Protein AF-A0A9P6ZP71-F1 (afdb_monomer)

Solvent-accessible surface area (backbone atoms only — not comparable to full-atom values): 3221 Å² total; per-residue (Å²): 125,76,42,74,40,60,85,86,25,57,49,86,84,41,77,40,71,52,71,46,96,91,29,39,32,35,29,38,46,61,68,60,45,27,76,74,29,71,67,47,38,55,60,71,68,50,87,73,78,83,75,136

Mean predicted aligned error: 4.03 Å

Secondary structure (DSSP, 8-state):
--EE--TTSB-TT--EEEE-TTSEEEEE-HHHHHHH-HHHHHHHTSPPPPP-

Foldseek 3Di:
DAAEDDPPQNDPPQPDWDADPVRYTGRHHLVVVVVVDVVSVVVVPDDDDPDD

Nearest PDB structures (foldseek):
  6gq1-assembly1_W  TM=3.733E-01  e=4.224E+00  Saccharomyces cerevisiae S288C
  8eui-assembly1_u  TM=3.676E-01  e=7.336E+00  Schizosaccharomyces pombe

Organism: NCBI:txid48579

Radius of gyration: 12.29 Å; Cα contacts (8 Å, |Δi|>4): 62; chains: 1; bounding box: 32×21×31 Å

InterPro domains:
  IPR000210 BTB/POZ domain [PF00651] (13-45)
  IPR000210 BTB/POZ domain [PS50097] (14-45)

Sequence (52 aa):
MATCASAPFAHANADVILLSTDGVEFRVFTFFLSLASPFFESLFSLPQAPGP

Structure (mmCIF, N/CA/C/O backbone):
data_AF-A0A9P6ZP71-F1
#
_entry.id   AF-A0A9P6ZP71-F1
#
loop_
_atom_site.group_PDB
_atom_site.id
_atom_site.type_symbol
_atom_site.label_atom_id
_atom_site.label_alt_id
_atom_site.label_comp_id
_atom_site.label_asym_id
_atom_site.label_entity_id
_atom_site.label_seq_id
_atom_site.pdbx_PDB_ins_code
_atom_site.Cartn_x
_atom_site.Cartn_y
_atom_site.Cartn_z
_atom_site.occupancy
_atom_site.B_iso_or_equiv
_atom_site.auth_seq_id
_atom_site.auth_comp_id
_atom_site.auth_asym_id
_atom_site.auth_atom_id
_atom_site.pdbx_PDB_model_num
ATOM 1 N N . MET A 1 1 ? 1.334 5.507 -20.611 1.00 69.94 1 MET A N 1
ATOM 2 C CA . MET A 1 1 ? 1.615 4.102 -20.247 1.00 69.94 1 MET A CA 1
ATOM 3 C C . MET A 1 1 ? 2.124 4.125 -18.825 1.00 69.94 1 MET A C 1
ATOM 5 O O . MET A 1 1 ? 3.002 4.935 -18.563 1.00 69.94 1 MET A O 1
ATOM 9 N N . ALA A 1 2 ? 1.529 3.347 -17.922 1.00 77.81 2 ALA A N 1
ATOM 10 C CA . ALA A 1 2 ? 2.006 3.295 -16.547 1.00 77.81 2 ALA A CA 1
ATOM 11 C C . ALA A 1 2 ? 3.280 2.438 -16.472 1.00 77.81 2 ALA A C 1
ATOM 13 O O . ALA A 1 2 ? 3.379 1.423 -17.165 1.00 77.81 2 ALA A O 1
ATOM 14 N N . THR A 1 3 ? 4.261 2.872 -15.685 1.00 92.69 3 THR A N 1
ATOM 15 C CA . THR A 1 3 ? 5.550 2.190 -15.516 1.00 92.69 3 THR A CA 1
ATOM 16 C C . THR A 1 3 ? 5.672 1.738 -14.069 1.00 92.69 3 THR A C 1
ATOM 18 O O . THR A 1 3 ? 5.534 2.551 -13.162 1.00 92.69 3 THR A O 1
ATOM 21 N N . CYS A 1 4 ? 5.937 0.457 -13.820 1.00 94.12 4 CYS A N 1
ATOM 22 C CA . CYS A 1 4 ? 6.165 -0.009 -12.453 1.00 94.12 4 CYS A CA 1
ATOM 23 C C . CYS A 1 4 ? 7.496 0.534 -11.911 1.00 94.12 4 CYS A C 1
ATOM 25 O O . CYS A 1 4 ? 8.524 0.447 -12.588 1.00 94.12 4 CYS A O 1
ATOM 27 N N . ALA A 1 5 ? 7.491 1.057 -10.683 1.00 95.38 5 ALA A N 1
ATOM 28 C CA . ALA A 1 5 ? 8.721 1.435 -9.997 1.00 95.38 5 ALA A CA 1
ATOM 29 C C . ALA A 1 5 ? 9.595 0.197 -9.716 1.00 95.38 5 ALA A C 1
ATOM 31 O O . ALA A 1 5 ? 9.101 -0.925 -9.599 1.00 95.38 5 ALA A O 1
ATOM 32 N N . SER A 1 6 ? 10.908 0.399 -9.604 1.00 92.75 6 SER A N 1
ATOM 33 C CA . SER A 1 6 ? 11.858 -0.648 -9.215 1.00 92.75 6 SER A CA 1
ATOM 34 C C . SER A 1 6 ? 11.818 -0.914 -7.702 1.00 92.75 6 SER A C 1
ATOM 36 O O . SER A 1 6 ? 11.034 -0.320 -6.957 1.00 92.75 6 SER A O 1
ATOM 38 N N . ALA A 1 7 ? 12.657 -1.841 -7.225 1.00 91.25 7 ALA A N 1
ATOM 39 C CA . ALA A 1 7 ? 12.815 -2.078 -5.793 1.00 91.25 7 ALA A CA 1
ATOM 40 C C . ALA A 1 7 ? 13.106 -0.753 -5.049 1.00 91.25 7 ALA A C 1
ATOM 42 O O . ALA A 1 7 ? 13.927 0.036 -5.521 1.00 91.25 7 ALA A O 1
ATOM 43 N N . PRO A 1 8 ? 12.459 -0.501 -3.897 1.00 91.62 8 PRO A N 1
ATOM 44 C CA . PRO A 1 8 ? 11.686 -1.454 -3.091 1.00 91.62 8 PRO A CA 1
ATOM 45 C C . PRO A 1 8 ? 10.182 -1.563 -3.429 1.00 91.62 8 PRO A C 1
ATOM 47 O O . PRO A 1 8 ? 9.486 -2.352 -2.796 1.00 91.62 8 PRO A O 1
ATOM 50 N N . PHE A 1 9 ? 9.667 -0.839 -4.427 1.00 95.12 9 PHE A N 1
ATOM 51 C CA . PHE A 1 9 ? 8.222 -0.660 -4.667 1.00 95.12 9 PHE A CA 1
ATOM 52 C C . PHE A 1 9 ? 7.653 -1.535 -5.797 1.00 95.12 9 PHE A C 1
ATOM 54 O O . PHE 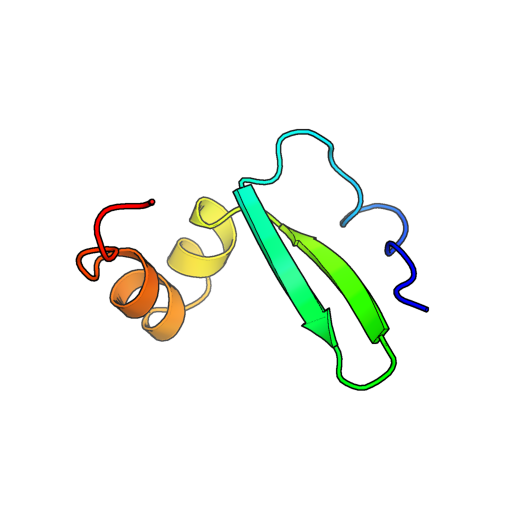A 1 9 ? 6.715 -1.144 -6.491 1.00 95.12 9 PHE A O 1
ATOM 61 N N . ALA A 1 10 ? 8.231 -2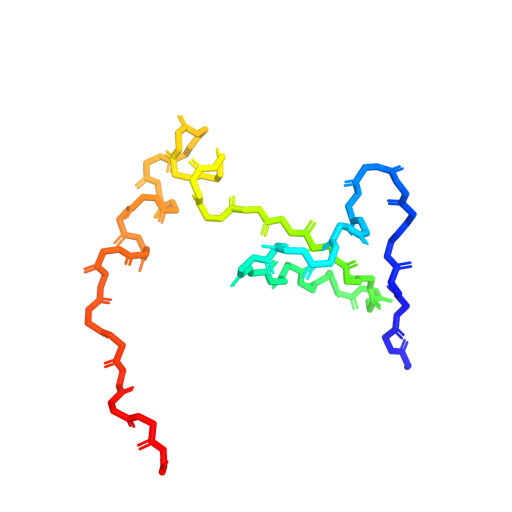.724 -5.983 1.00 94.81 10 ALA A N 1
ATOM 62 C CA . ALA A 1 10 ? 7.877 -3.679 -7.040 1.00 94.81 10 ALA A CA 1
ATOM 63 C C . ALA A 1 10 ? 7.387 -5.033 -6.494 1.00 94.81 10 ALA A C 1
ATOM 65 O O . ALA A 1 10 ? 7.340 -6.024 -7.222 1.00 94.81 10 ALA A O 1
ATOM 66 N N . HIS A 1 11 ? 7.091 -5.121 -5.194 1.00 95.12 11 HIS A N 1
ATOM 67 C CA . HIS A 1 11 ? 6.821 -6.403 -4.548 1.00 95.12 11 HIS A CA 1
ATOM 68 C C . HIS A 1 11 ? 5.459 -6.976 -4.972 1.00 95.12 11 HIS A C 1
ATOM 70 O O . HIS A 1 11 ? 4.452 -6.271 -4.966 1.00 95.12 11 HIS A O 1
ATOM 76 N N . ALA A 1 12 ? 5.416 -8.264 -5.331 1.00 93.81 12 ALA A N 1
ATOM 77 C CA . ALA A 1 12 ? 4.216 -8.896 -5.892 1.00 93.81 12 ALA A CA 1
ATOM 78 C C . ALA A 1 12 ? 3.052 -9.013 -4.891 1.00 93.81 12 ALA A C 1
ATOM 80 O O . ALA A 1 12 ? 1.902 -9.029 -5.311 1.00 93.81 12 ALA A O 1
ATOM 81 N N . ASN A 1 13 ? 3.356 -9.061 -3.590 1.00 95.00 13 ASN A N 1
ATOM 82 C CA . ASN A 1 13 ? 2.358 -9.193 -2.523 1.00 95.00 13 ASN A CA 1
ATOM 83 C C . ASN A 1 13 ? 1.822 -7.849 -2.004 1.00 95.00 13 ASN A C 1
ATOM 85 O O . ASN A 1 13 ? 1.056 -7.845 -1.046 1.00 95.00 13 ASN A O 1
ATOM 89 N N . ALA A 1 14 ? 2.259 -6.724 -2.573 1.00 96.31 14 ALA A N 1
ATOM 90 C CA . ALA A 1 14 ? 1.703 -5.419 -2.241 1.00 96.31 14 ALA A CA 1
ATOM 91 C C . ALA A 1 14 ? 0.188 -5.392 -2.503 1.00 96.31 14 ALA A C 1
ATOM 93 O O . ALA A 1 14 ? -0.288 -5.951 -3.491 1.00 96.31 14 ALA A O 1
ATOM 94 N N . ASP A 1 15 ? -0.552 -4.724 -1.627 1.00 95.81 15 ASP A N 1
ATOM 95 C CA . ASP A 1 15 ? -2.019 -4.705 -1.607 1.00 95.81 15 ASP A CA 1
ATOM 96 C C . ASP A 1 15 ? -2.602 -3.363 -2.083 1.00 95.81 15 ASP A C 1
ATOM 98 O O . ASP A 1 15 ? -3.812 -3.249 -2.272 1.00 95.81 15 ASP A O 1
ATOM 102 N N . VAL A 1 16 ? -1.755 -2.359 -2.336 1.00 95.25 16 VAL A N 1
ATOM 103 C CA . VAL A 1 16 ? -2.164 -1.076 -2.910 1.00 95.25 16 VAL A CA 1
ATOM 104 C C . VAL A 1 16 ? -1.110 -0.523 -3.874 1.00 95.25 16 VAL A C 1
ATOM 106 O O . VAL A 1 16 ? 0.097 -0.728 -3.718 1.00 95.25 16 VAL A O 1
ATOM 109 N N . ILE A 1 17 ? -1.579 0.198 -4.896 1.00 95.94 17 ILE A N 1
ATOM 110 C CA . ILE A 1 17 ? -0.738 0.921 -5.854 1.00 95.94 17 ILE A CA 1
ATOM 111 C C . ILE A 1 17 ? -0.954 2.417 -5.651 1.00 95.94 17 ILE A C 1
ATOM 113 O O . ILE A 1 17 ? -2.072 2.911 -5.791 1.00 95.94 17 ILE A O 1
ATOM 117 N N . LEU A 1 18 ? 0.123 3.146 -5.367 1.00 95.50 18 LEU A N 1
ATOM 118 C CA . LEU A 1 18 ? 0.136 4.598 -5.504 1.00 95.50 18 LEU A CA 1
ATOM 119 C C . LEU A 1 18 ? 0.584 4.927 -6.928 1.00 95.50 18 LEU A C 1
ATOM 121 O O . LEU A 1 18 ? 1.713 4.623 -7.304 1.00 95.50 18 LEU A O 1
ATOM 125 N N . LEU A 1 19 ? -0.308 5.516 -7.722 1.00 95.81 19 LEU A N 1
ATOM 126 C CA . LEU A 1 19 ? 0.002 5.972 -9.074 1.00 95.81 19 LEU A CA 1
ATOM 127 C C . LEU A 1 19 ? 0.370 7.456 -9.030 1.00 95.81 19 LEU A C 1
ATOM 129 O O . LEU A 1 19 ? -0.452 8.293 -8.652 1.00 95.81 19 LEU A O 1
ATOM 133 N N . SER A 1 20 ? 1.598 7.784 -9.414 1.00 95.62 20 SER A N 1
ATOM 134 C CA . SER A 1 20 ? 2.026 9.172 -9.554 1.00 95.62 20 SER A CA 1
ATOM 135 C C . SER A 1 20 ? 1.461 9.809 -10.825 1.00 95.62 20 SER A C 1
ATOM 137 O O . SER A 1 20 ? 1.033 9.137 -11.765 1.00 95.62 20 SER A O 1
ATOM 139 N N . THR A 1 21 ? 1.468 11.139 -10.874 1.00 96.69 21 THR A N 1
ATOM 140 C CA . THR A 1 21 ? 0.913 11.908 -11.999 1.00 96.69 21 THR A CA 1
ATOM 141 C C . THR A 1 21 ? 1.706 11.753 -13.298 1.00 96.69 21 THR A C 1
ATOM 143 O O . THR A 1 21 ? 1.141 11.913 -14.376 1.00 96.69 21 THR A O 1
ATOM 146 N N . ASP A 1 22 ? 2.989 11.404 -13.216 1.00 95.12 22 ASP A N 1
ATOM 147 C CA . ASP A 1 22 ? 3.852 11.040 -14.345 1.00 95.12 22 ASP A CA 1
ATOM 148 C C . ASP A 1 22 ? 3.711 9.563 -14.762 1.00 95.12 22 ASP A C 1
ATOM 150 O O . ASP A 1 22 ? 4.368 9.112 -15.699 1.00 95.12 22 ASP A O 1
ATOM 154 N N . GLY A 1 23 ? 2.804 8.819 -14.123 1.00 95.25 23 GLY A N 1
ATOM 155 C CA . GLY A 1 23 ? 2.446 7.461 -14.513 1.00 95.25 23 GLY A CA 1
ATOM 156 C C . GLY A 1 23 ? 3.358 6.381 -13.938 1.00 95.25 23 GLY A C 1
ATOM 157 O O . GLY A 1 23 ? 3.479 5.321 -14.550 1.00 95.25 23 GLY A O 1
ATOM 158 N N . VAL A 1 24 ? 4.002 6.614 -12.794 1.00 96.38 24 VAL A N 1
ATOM 159 C CA . VAL A 1 24 ? 4.781 5.586 -12.093 1.00 96.38 24 VAL A CA 1
ATOM 160 C C . VAL A 1 24 ? 3.911 4.897 -11.043 1.00 96.38 24 VAL A C 1
ATOM 162 O O . VAL A 1 24 ? 3.286 5.538 -10.201 1.00 96.38 24 VAL A O 1
ATOM 165 N N . GLU A 1 25 ? 3.869 3.569 -11.093 1.00 97.31 25 GLU A N 1
ATOM 166 C CA . GLU A 1 25 ? 3.151 2.728 -10.138 1.00 97.31 25 GLU A CA 1
ATOM 167 C C . GLU A 1 25 ? 4.081 2.280 -9.013 1.00 97.31 25 GLU A C 1
ATOM 169 O O . GLU A 1 25 ? 5.020 1.511 -9.238 1.00 97.31 25 GLU A O 1
ATOM 174 N N . PHE A 1 26 ? 3.780 2.698 -7.787 1.00 96.94 26 PHE A N 1
ATOM 175 C CA . PHE A 1 26 ? 4.468 2.259 -6.580 1.00 96.94 26 PHE A CA 1
AT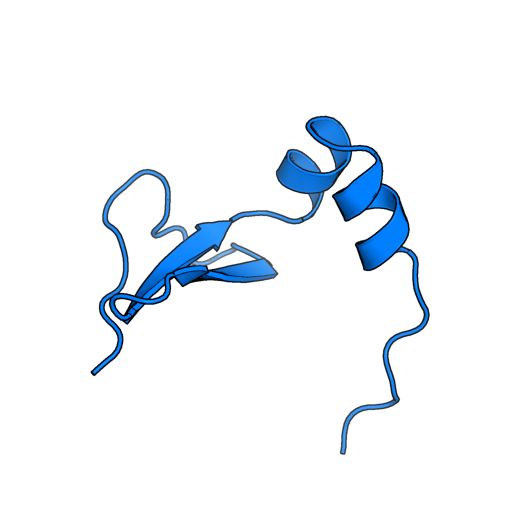OM 176 C C . PHE A 1 26 ? 3.619 1.211 -5.865 1.00 96.94 26 PHE A C 1
ATOM 178 O O . PHE A 1 26 ? 2.577 1.529 -5.290 1.00 96.94 26 PHE A O 1
ATOM 185 N N . ARG A 1 27 ? 4.070 -0.045 -5.892 1.00 97.00 27 ARG A N 1
ATOM 186 C CA . ARG A 1 27 ? 3.420 -1.152 -5.186 1.00 97.00 27 ARG A CA 1
ATOM 187 C C . ARG A 1 27 ? 3.859 -1.139 -3.727 1.00 97.00 27 ARG A C 1
ATOM 189 O O . ARG A 1 27 ? 5.032 -1.374 -3.430 1.00 97.00 27 ARG A O 1
ATOM 196 N N . VA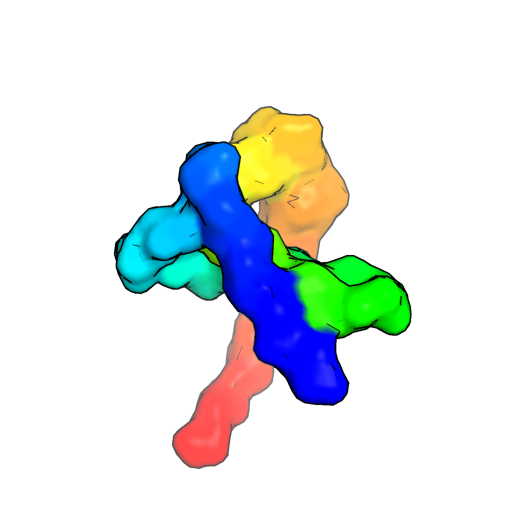L A 1 28 ? 2.929 -0.847 -2.826 1.00 96.69 28 VAL A N 1
ATOM 197 C CA . VAL A 1 28 ? 3.182 -0.690 -1.387 1.00 96.69 28 VAL A CA 1
ATOM 198 C C . VAL A 1 28 ? 2.175 -1.488 -0.564 1.00 96.69 28 VAL A C 1
ATOM 200 O O . VAL A 1 28 ? 1.183 -1.983 -1.090 1.00 96.69 28 VAL A O 1
ATOM 203 N N . PHE A 1 29 ? 2.456 -1.637 0.731 1.00 97.00 29 PHE A N 1
ATOM 204 C CA . PHE A 1 29 ? 1.542 -2.290 1.661 1.00 97.00 29 PHE A CA 1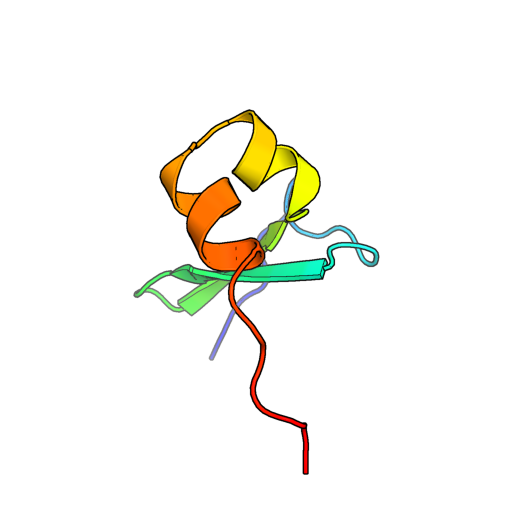
ATOM 205 C C . PHE A 1 29 ? 0.744 -1.250 2.449 1.00 97.00 29 PHE A C 1
ATOM 207 O O . PHE A 1 29 ? 1.338 -0.357 3.068 1.00 97.00 29 PHE A O 1
ATOM 214 N N . THR A 1 30 ? -0.577 -1.405 2.499 1.00 96.12 30 THR A N 1
ATOM 215 C CA . THR A 1 30 ? -1.492 -0.596 3.313 1.00 96.12 30 THR A CA 1
ATOM 216 C C . THR A 1 30 ? -1.069 -0.591 4.779 1.00 96.12 30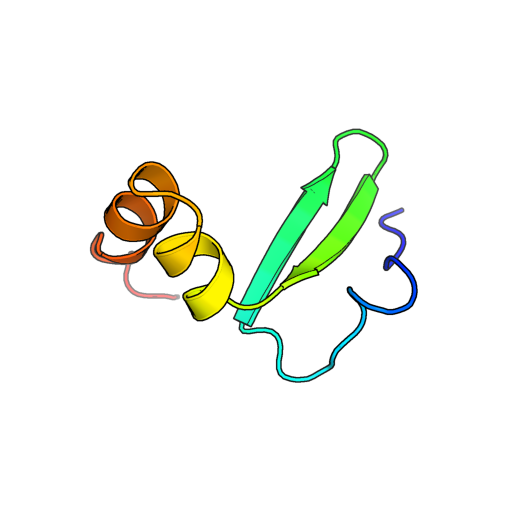 THR A C 1
ATOM 218 O O . THR A 1 30 ? -1.154 0.450 5.426 1.00 96.12 30 THR A O 1
ATOM 221 N N . PHE A 1 31 ? -0.517 -1.702 5.283 1.00 96.88 31 PHE A N 1
ATOM 222 C CA . PHE A 1 31 ? 0.042 -1.809 6.633 1.00 96.88 31 PHE A CA 1
ATOM 223 C C . PHE A 1 31 ? 1.115 -0.747 6.916 1.00 96.88 31 PHE A C 1
ATOM 225 O O . PHE A 1 31 ? 1.015 -0.015 7.900 1.00 96.88 31 PHE A O 1
ATOM 232 N N . PHE A 1 32 ? 2.120 -0.613 6.040 1.00 96.50 32 PHE A N 1
ATOM 233 C CA . PHE A 1 32 ? 3.186 0.376 6.229 1.00 96.50 32 PHE A CA 1
ATOM 234 C C . PHE A 1 32 ? 2.674 1.806 6.061 1.00 96.50 32 PHE A C 1
ATOM 236 O O . PHE A 1 32 ? 3.075 2.685 6.821 1.00 96.50 32 PHE A O 1
ATOM 243 N N . LEU A 1 33 ? 1.775 2.044 5.100 1.00 96.56 33 LEU A N 1
ATOM 244 C CA . LEU A 1 33 ? 1.173 3.364 4.912 1.00 96.56 33 LEU A CA 1
ATOM 245 C C . LEU A 1 33 ? 0.316 3.787 6.111 1.00 96.56 33 LEU A C 1
ATOM 247 O O . LEU A 1 33 ? 0.399 4.940 6.522 1.00 96.56 33 LEU A O 1
ATOM 251 N N . SER A 1 34 ? -0.453 2.862 6.690 1.00 97.50 34 SER A N 1
ATOM 252 C CA . SER A 1 34 ? -1.263 3.114 7.888 1.00 97.50 34 SER A CA 1
ATOM 253 C C . SER A 1 34 ? -0.376 3.413 9.091 1.00 97.50 34 SER A C 1
ATOM 255 O O . SER A 1 34 ? -0.586 4.405 9.778 1.00 97.50 34 SER A O 1
ATOM 257 N N . LEU A 1 35 ? 0.679 2.612 9.296 1.00 97.62 35 LEU A N 1
ATOM 258 C CA . LEU A 1 35 ? 1.638 2.825 10.382 1.00 97.62 35 LEU A CA 1
ATOM 259 C C . LEU A 1 35 ? 2.344 4.187 10.274 1.00 97.62 35 LEU A C 1
ATOM 261 O O . LEU A 1 35 ? 2.625 4.823 11.286 1.00 97.62 35 LEU A O 1
ATOM 265 N N . ALA A 1 36 ? 2.648 4.629 9.052 1.00 97.69 36 ALA A N 1
ATOM 266 C CA . ALA A 1 36 ? 3.363 5.876 8.800 1.00 97.69 36 ALA A CA 1
ATOM 267 C C . ALA A 1 36 ? 2.454 7.118 8.735 1.00 97.69 36 ALA A C 1
ATOM 269 O O . ALA A 1 36 ? 2.964 8.238 8.795 1.00 97.69 36 ALA A O 1
ATOM 270 N N . SER A 1 37 ? 1.138 6.957 8.561 1.00 97.62 37 SER A N 1
ATOM 271 C CA . SER A 1 37 ? 0.227 8.073 8.305 1.00 97.62 37 SER A CA 1
ATOM 272 C C . SER A 1 37 ? -1.191 7.816 8.832 1.00 97.62 37 SER A C 1
ATOM 274 O O . SER A 1 37 ? -1.904 6.970 8.282 1.00 97.62 37 SER A O 1
ATOM 276 N N . PRO A 1 38 ? -1.678 8.625 9.796 1.00 97.31 38 PRO A N 1
ATOM 277 C CA . PRO A 1 38 ? -3.042 8.493 10.316 1.00 97.31 38 PRO A CA 1
ATOM 278 C C . PRO A 1 38 ? -4.111 8.791 9.253 1.00 97.31 38 PRO A C 1
ATOM 280 O O . PRO A 1 38 ? -5.250 8.333 9.352 1.00 97.31 38 PRO A O 1
ATOM 283 N N . PHE A 1 39 ? -3.750 9.542 8.205 1.00 97.12 39 PHE A N 1
ATOM 284 C CA . PHE A 1 39 ? -4.627 9.760 7.059 1.00 97.12 39 PHE A CA 1
ATOM 285 C C . PHE A 1 39 ? -4.887 8.452 6.307 1.00 97.12 39 PHE A C 1
ATOM 287 O O . PHE A 1 39 ? -6.040 8.115 6.047 1.00 97.12 39 PHE A O 1
ATOM 294 N N . PHE A 1 40 ? -3.827 7.707 5.979 1.00 96.56 40 PHE A N 1
ATOM 295 C CA . PHE A 1 40 ? -3.962 6.433 5.275 1.00 96.56 40 PHE A CA 1
ATOM 296 C C . PHE A 1 40 ? -4.625 5.368 6.148 1.00 96.56 40 PHE A C 1
ATOM 298 O O . PHE A 1 40 ? -5.480 4.645 5.648 1.00 96.56 40 PHE A O 1
ATOM 305 N N . GLU A 1 41 ? -4.313 5.325 7.444 1.00 97.69 41 GLU A N 1
ATOM 306 C CA . GLU A 1 41 ? -5.011 4.457 8.401 1.00 97.69 41 GLU A CA 1
ATOM 307 C C . GLU A 1 41 ? -6.530 4.693 8.361 1.00 97.69 41 GLU A C 1
ATOM 309 O O . GLU A 1 41 ? -7.314 3.761 8.171 1.00 97.69 41 GLU A O 1
ATOM 314 N N . SER A 1 42 ? -6.945 5.961 8.445 1.00 97.44 42 SER A N 1
ATOM 315 C CA . SER A 1 42 ? -8.358 6.341 8.367 1.00 97.44 42 SER A CA 1
ATOM 316 C C . SER A 1 42 ? -8.971 5.967 7.017 1.00 97.44 42 SER A C 1
ATOM 318 O O . SER A 1 42 ? -10.048 5.375 6.977 1.00 97.44 42 SER A O 1
ATOM 320 N N . LEU A 1 43 ? -8.284 6.268 5.911 1.00 95.12 43 LEU A N 1
ATOM 321 C CA . LEU A 1 43 ? -8.743 5.983 4.551 1.00 95.12 43 LEU A CA 1
ATOM 322 C C . LEU A 1 43 ? -8.986 4.483 4.321 1.00 95.12 43 LEU A C 1
ATOM 324 O O . LEU A 1 43 ? -10.014 4.112 3.756 1.00 95.12 43 LEU A O 1
ATOM 328 N N . PHE A 1 44 ? -8.076 3.620 4.773 1.00 94.25 44 PHE A N 1
ATOM 329 C CA .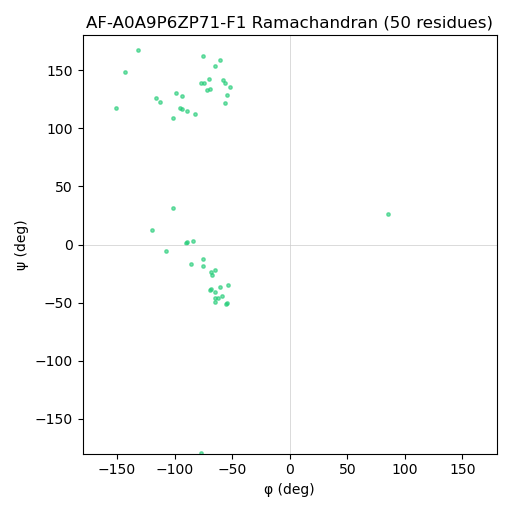 PHE A 1 44 ? -8.204 2.174 4.587 1.00 94.25 44 PHE A CA 1
ATOM 330 C C . PHE A 1 44 ? -9.234 1.527 5.523 1.00 94.25 44 PHE A C 1
ATOM 332 O O . PHE A 1 44 ? -9.719 0.440 5.222 1.00 94.25 44 PHE A O 1
ATOM 339 N N . SER A 1 45 ? -9.623 2.195 6.614 1.00 93.81 45 SER A N 1
ATOM 340 C CA . SER A 1 45 ? -10.710 1.735 7.493 1.00 93.81 45 SER A CA 1
ATOM 341 C C . SER A 1 45 ? -12.118 1.945 6.914 1.00 93.81 45 SER A C 1
ATOM 343 O O . SER A 1 45 ? -13.093 1.406 7.443 1.00 93.8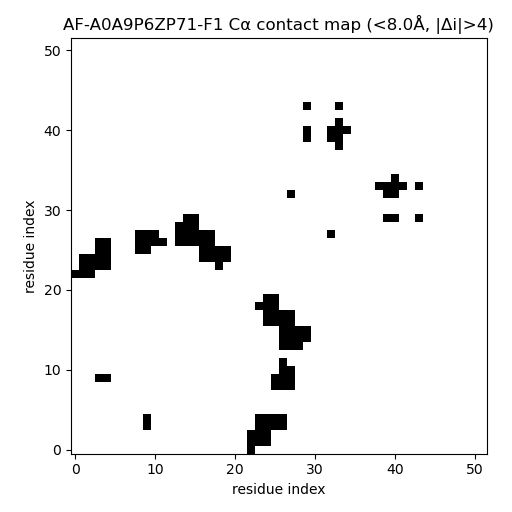1 45 SER A O 1
ATOM 345 N N . LEU A 1 46 ? -12.246 2.734 5.840 1.00 93.50 46 LEU A N 1
ATOM 346 C CA . LEU A 1 46 ? -13.540 3.053 5.245 1.00 93.50 46 LEU A CA 1
ATOM 347 C C . LEU A 1 46 ? -14.156 1.820 4.557 1.00 93.50 46 LEU A C 1
ATOM 349 O O . LEU A 1 46 ? -13.435 1.065 3.896 1.00 93.50 46 LEU A O 1
ATOM 353 N N . PRO A 1 47 ? -15.491 1.636 4.634 1.00 91.50 47 PRO A N 1
ATOM 354 C CA . PRO A 1 47 ? -16.174 0.587 3.889 1.00 91.50 47 PRO A CA 1
ATOM 355 C C . PRO A 1 47 ? -15.885 0.722 2.392 1.00 91.50 47 PRO A C 1
ATOM 357 O O . PRO A 1 47 ? -16.181 1.754 1.788 1.00 91.50 47 PRO A O 1
ATOM 360 N N . GLN A 1 48 ? -15.320 -0.321 1.788 1.00 82.25 48 GLN A N 1
ATOM 361 C CA . GLN A 1 48 ? -15.188 -0.382 0.336 1.00 82.25 48 GLN A CA 1
ATOM 362 C C . GLN A 1 48 ? -16.556 -0.691 -0.269 1.00 82.25 48 GLN A C 1
ATOM 364 O O . GLN A 1 48 ? -17.312 -1.506 0.268 1.00 82.25 48 GLN A O 1
ATOM 369 N N . ALA A 1 49 ? -16.886 -0.032 -1.381 1.00 82.12 49 ALA A N 1
ATOM 370 C CA . ALA A 1 49 ? -18.081 -0.387 -2.131 1.00 82.12 49 ALA A CA 1
ATOM 371 C C . ALA A 1 49 ? -18.008 -1.879 -2.509 1.00 82.12 49 ALA A C 1
ATOM 373 O O . ALA A 1 49 ? -16.921 -2.349 -2.864 1.00 82.12 49 ALA A O 1
ATOM 374 N N . PRO A 1 50 ? -19.119 -2.636 -2.424 1.00 76.94 50 PRO A N 1
ATOM 375 C CA . PRO A 1 50 ? -19.129 -4.002 -2.920 1.00 76.94 50 PRO A CA 1
ATOM 376 C C . PRO A 1 50 ? -18.679 -3.988 -4.383 1.00 76.94 50 PRO A C 1
ATOM 378 O O . PRO A 1 50 ? -19.166 -3.181 -5.180 1.00 76.94 50 PRO A O 1
ATOM 381 N N . GLY A 1 51 ? -17.692 -4.828 -4.697 1.00 76.81 51 GLY A N 1
ATOM 382 C CA . GLY A 1 51 ? -17.203 -4.975 -6.063 1.00 76.81 51 GLY A CA 1
ATOM 383 C C . GLY A 1 51 ? -18.319 -5.451 -7.005 1.00 76.81 51 GLY A C 1
ATOM 384 O O . GLY A 1 51 ? -19.316 -5.998 -6.523 1.00 76.81 51 GLY A O 1
ATOM 385 N N . PRO A 1 52 ? -18.176 -5.217 -8.322 1.00 60.81 52 PRO A N 1
ATOM 386 C CA . PRO A 1 52 ? -19.076 -5.786 -9.324 1.00 60.81 52 PRO A CA 1
ATOM 387 C C . PRO A 1 52 ? -19.110 -7.320 -9.288 1.00 60.81 52 PRO A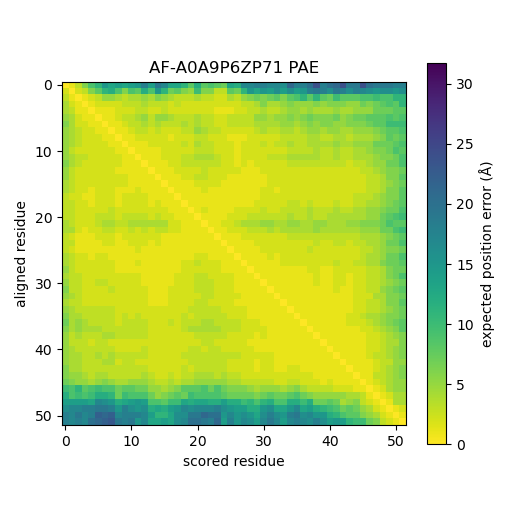 C 1
ATOM 389 O O . PRO A 1 52 ? -18.105 -7.934 -8.857 1.00 60.81 52 PRO A O 1
#

pLDDT: mean 92.84, std 7.57, range [60.81, 97.69]